Protein AF-A0A7J3VBQ5-F1 (afdb_monomer_lite)

Sequence (85 aa):
MPKARCPICDEMIDLGERPHVGDVIECPSCGVSLSIEQKGRRWSLKIVEEEEEEWEEEEELEEEEWEEEEWEEEEEEEEEEEEEW

Structure (mmCIF, N/CA/C/O backbone):
data_AF-A0A7J3VBQ5-F1
#
_entry.id   AF-A0A7J3VBQ5-F1
#
loop_
_atom_site.group_PDB
_atom_site.id
_atom_site.type_symbol
_atom_site.label_atom_id
_atom_site.label_alt_id
_atom_site.label_comp_id
_atom_site.label_asym_id
_atom_site.label_entity_id
_atom_site.label_seq_id
_atom_site.pdbx_PDB_ins_code
_atom_site.Cartn_x
_atom_site.Cartn_y
_atom_site.Cartn_z
_atom_site.occupancy
_atom_site.B_iso_or_equiv
_atom_site.auth_seq_id
_atom_site.auth_comp_id
_atom_site.auth_asym_id
_atom_site.auth_atom_id
_atom_site.pdbx_PDB_model_num
ATOM 1 N N . MET A 1 1 ? -7.495 -18.595 10.615 1.00 78.56 1 MET A N 1
ATOM 2 C CA . MET A 1 1 ? -6.492 -17.852 9.838 1.00 78.56 1 MET A CA 1
ATOM 3 C C . MET A 1 1 ? -6.699 -16.370 10.127 1.00 78.56 1 MET A C 1
ATOM 5 O O . MET A 1 1 ? -7.855 -15.943 10.119 1.00 78.56 1 MET A O 1
ATOM 9 N N . PRO A 1 2 ? -5.668 -15.635 10.574 1.00 88.50 2 PRO A N 1
ATOM 10 C CA . PRO A 1 2 ? -5.718 -14.187 10.753 1.00 88.50 2 PRO A CA 1
ATOM 11 C C . PRO A 1 2 ? -6.124 -13.476 9.462 1.00 88.50 2 PRO A C 1
ATOM 13 O O . PRO A 1 2 ? -5.687 -13.835 8.377 1.00 88.50 2 PRO A O 1
ATOM 16 N N . LYS A 1 3 ? -6.979 -12.466 9.604 1.00 92.38 3 LYS A N 1
ATOM 17 C CA . LYS A 1 3 ? -7.472 -11.659 8.490 1.00 92.38 3 LYS A CA 1
ATOM 18 C C . LYS A 1 3 ? -7.349 -10.189 8.837 1.00 92.38 3 LYS A C 1
ATOM 20 O O . LYS A 1 3 ? -7.552 -9.815 9.997 1.00 92.38 3 LYS A O 1
ATOM 25 N N . ALA A 1 4 ? -7.072 -9.373 7.835 1.00 94.0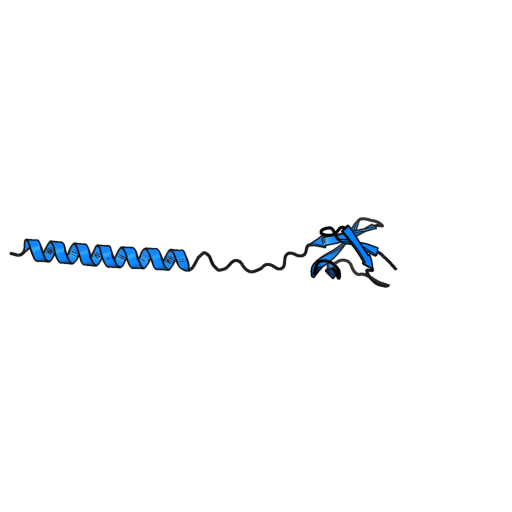0 4 ALA A N 1
ATOM 26 C CA . ALA A 1 4 ? -7.057 -7.925 7.948 1.00 94.00 4 ALA A CA 1
ATOM 27 C C . ALA A 1 4 ? -7.819 -7.308 6.777 1.00 94.00 4 ALA A C 1
ATOM 29 O O . ALA A 1 4 ? -8.069 -7.964 5.769 1.00 94.00 4 ALA A O 1
ATOM 30 N N . ARG A 1 5 ? -8.242 -6.057 6.944 1.00 94.62 5 ARG A N 1
ATOM 31 C CA . ARG A 1 5 ? -8.964 -5.337 5.902 1.00 94.62 5 ARG A CA 1
ATOM 32 C C . ARG A 1 5 ? -7.986 -4.504 5.080 1.00 94.62 5 ARG A C 1
ATOM 34 O O . ARG A 1 5 ? -7.130 -3.845 5.669 1.00 94.62 5 ARG A O 1
ATOM 41 N N . CYS A 1 6 ? -8.141 -4.521 3.760 1.00 93.19 6 CYS A N 1
ATOM 42 C CA . CYS A 1 6 ? -7.439 -3.608 2.872 1.00 93.19 6 CYS A CA 1
ATOM 43 C C . CYS A 1 6 ? -7.858 -2.157 3.177 1.00 93.19 6 CYS A C 1
ATOM 45 O O . CYS A 1 6 ? -9.058 -1.879 3.182 1.00 93.19 6 CYS A O 1
ATOM 47 N N . PRO A 1 7 ? -6.918 -1.225 3.415 1.00 91.75 7 PRO A N 1
ATOM 48 C CA . PRO A 1 7 ? -7.245 0.180 3.665 1.00 91.75 7 PRO A CA 1
ATOM 49 C C . PRO A 1 7 ? -7.709 0.938 2.407 1.00 91.75 7 PRO A C 1
ATOM 51 O O . PRO A 1 7 ? -8.195 2.054 2.543 1.00 91.75 7 PRO A O 1
ATOM 54 N N . ILE A 1 8 ? -7.567 0.349 1.211 1.00 93.00 8 ILE A N 1
ATOM 55 C CA . ILE A 1 8 ? -7.913 0.974 -0.077 1.00 93.00 8 ILE A CA 1
ATOM 56 C C . ILE A 1 8 ? -9.309 0.569 -0.559 1.00 93.00 8 ILE A C 1
ATOM 58 O O . ILE A 1 8 ? -10.148 1.420 -0.827 1.00 93.00 8 ILE A O 1
ATOM 62 N N . CYS A 1 9 ? -9.564 -0.736 -0.682 1.00 93.94 9 CYS A N 1
ATOM 63 C CA . CYS A 1 9 ? -10.810 -1.266 -1.250 1.00 93.94 9 CYS A CA 1
ATOM 64 C C . CYS A 1 9 ? -11.751 -1.895 -0.213 1.00 93.94 9 CYS A C 1
ATOM 66 O O . CYS A 1 9 ? -12.773 -2.464 -0.584 1.00 93.94 9 CYS A O 1
ATOM 68 N N . ASP A 1 10 ? -11.403 -1.832 1.077 1.00 94.38 10 ASP A N 1
ATOM 69 C CA . ASP A 1 10 ? -12.152 -2.429 2.192 1.00 94.38 10 ASP A CA 1
ATOM 70 C C . ASP A 1 10 ? -12.329 -3.971 2.139 1.00 94.38 10 ASP A C 1
ATOM 72 O O . ASP A 1 10 ? -13.021 -4.545 2.989 1.00 94.38 10 ASP A O 1
ATOM 76 N N . GLU A 1 11 ? -11.667 -4.670 1.212 1.00 94.94 11 GLU A N 1
ATOM 77 C CA . GLU A 1 11 ? -11.746 -6.131 1.080 1.00 94.94 11 GLU A CA 1
ATOM 78 C C . GLU A 1 11 ? -11.070 -6.867 2.254 1.00 94.94 11 GLU A C 1
ATOM 80 O O . GLU A 1 11 ? -10.093 -6.390 2.844 1.00 94.94 11 GLU A O 1
ATOM 85 N N . MET A 1 12 ? -11.579 -8.053 2.609 1.00 94.38 12 MET A N 1
ATOM 86 C CA . MET A 1 12 ? -11.024 -8.882 3.684 1.00 94.38 12 MET A CA 1
ATOM 87 C C . MET A 1 12 ? -9.936 -9.822 3.155 1.00 94.38 12 MET A C 1
ATOM 89 O O . MET A 1 12 ? -10.227 -10.841 2.533 1.00 94.38 12 MET A O 1
ATOM 93 N N . IL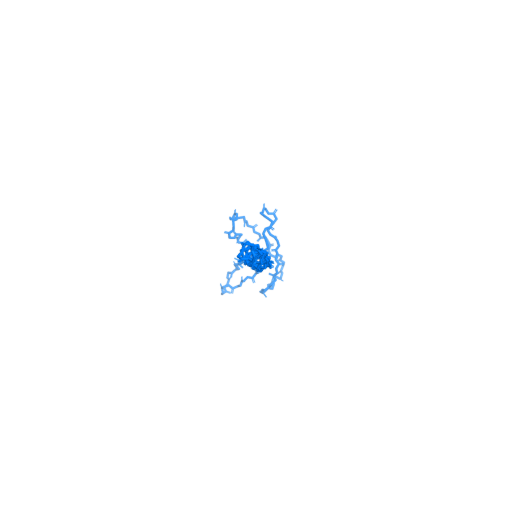E A 1 13 ? -8.682 -9.533 3.494 1.00 93.31 13 ILE A N 1
ATOM 94 C CA . ILE A 1 13 ? -7.513 -10.301 3.062 1.00 93.31 13 ILE A CA 1
ATOM 95 C C . ILE A 1 13 ? -7.155 -11.344 4.127 1.00 93.31 13 ILE A C 1
ATOM 97 O O . ILE A 1 13 ? -7.104 -11.047 5.327 1.00 9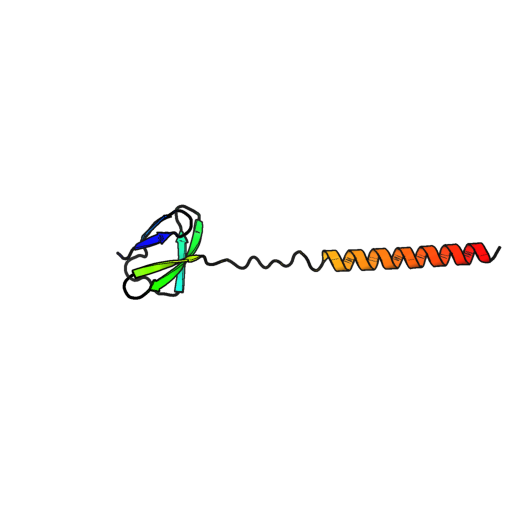3.31 13 ILE A O 1
ATOM 101 N N . ASP A 1 14 ? -6.921 -12.580 3.688 1.00 93.31 14 ASP A N 1
ATOM 102 C CA . ASP A 1 14 ? -6.384 -13.643 4.537 1.00 93.31 14 ASP A CA 1
ATOM 103 C C . ASP A 1 14 ? -4.855 -13.540 4.593 1.00 93.31 14 ASP A C 1
ATOM 105 O O . ASP A 1 14 ? -4.199 -13.508 3.556 1.00 93.31 14 ASP A O 1
ATOM 109 N N . LEU A 1 15 ? -4.294 -13.469 5.802 1.00 90.81 15 LEU A N 1
ATOM 110 C CA . LEU A 1 15 ? -2.8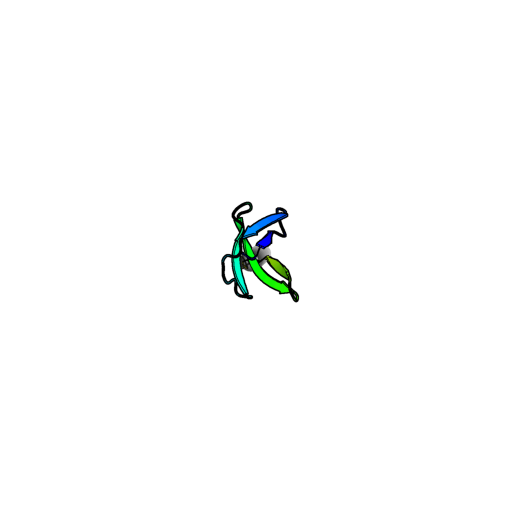53 -13.308 6.016 1.00 90.81 15 LEU A CA 1
ATOM 111 C C . LEU A 1 15 ? -2.114 -14.658 6.127 1.00 90.81 15 LEU A C 1
ATOM 113 O O . LEU A 1 15 ? -0.919 -14.691 6.414 1.00 90.81 15 LEU A O 1
ATOM 117 N N . GLY A 1 16 ? -2.813 -15.785 5.960 1.00 89.25 16 GLY A N 1
ATOM 118 C CA . GLY A 1 16 ? -2.236 -17.124 6.083 1.00 89.25 16 GLY A CA 1
ATOM 119 C C . GLY A 1 16 ? -2.114 -17.605 7.532 1.00 89.25 16 GLY A C 1
ATOM 120 O O . GLY A 1 16 ? -2.656 -17.016 8.464 1.00 89.25 16 GLY A O 1
ATOM 121 N N . GLU A 1 17 ? -1.445 -18.739 7.758 1.00 86.94 17 GLU A N 1
ATOM 122 C CA . GLU A 1 17 ? -1.419 -19.391 9.079 1.00 86.94 17 GLU A CA 1
ATOM 123 C C . GLU A 1 17 ? -0.499 -18.702 10.099 1.00 86.94 17 GLU A C 1
ATOM 125 O O . GLU A 1 17 ? -0.764 -18.765 11.303 1.00 86.94 17 GLU A O 1
ATOM 130 N N . ARG A 1 18 ? 0.576 -18.052 9.638 1.00 87.81 18 ARG A N 1
ATOM 131 C CA . ARG A 1 18 ? 1.604 -17.425 10.486 1.00 87.81 18 ARG A CA 1
ATOM 132 C C . ARG A 1 18 ? 2.123 -16.124 9.850 1.00 87.81 18 ARG A C 1
ATOM 134 O O . ARG A 1 18 ? 3.259 -16.108 9.395 1.00 87.81 18 ARG A O 1
ATOM 141 N N . PRO A 1 19 ? 1.308 -15.059 9.791 1.00 89.50 19 PRO A N 1
ATOM 142 C CA . PRO A 1 19 ? 1.774 -13.778 9.273 1.00 89.50 19 PRO A CA 1
ATOM 143 C C . PRO A 1 19 ? 2.833 -13.167 10.187 1.00 89.50 19 PRO A C 1
ATOM 145 O O . PRO A 1 19 ? 2.692 -13.213 11.417 1.00 89.50 19 PRO A O 1
ATOM 148 N N . HIS A 1 20 ? 3.864 -12.573 9.592 1.00 91.88 20 HIS A N 1
ATOM 149 C CA . HIS A 1 20 ? 4.878 -11.822 10.314 1.00 91.88 20 HIS A CA 1
ATOM 150 C C . HIS A 1 20 ? 4.669 -10.317 10.123 1.00 91.88 20 HIS A C 1
ATOM 152 O O . HIS A 1 20 ? 4.235 -9.840 9.080 1.00 91.88 20 HIS A O 1
ATOM 158 N N . VAL A 1 21 ? 4.935 -9.552 11.184 1.00 93.88 21 VAL A N 1
ATOM 159 C CA . VAL A 1 21 ? 4.903 -8.087 11.111 1.00 93.88 21 VAL A CA 1
ATOM 160 C C . VAL A 1 21 ? 6.055 -7.621 10.226 1.00 93.88 21 VAL A C 1
ATOM 162 O O . VAL A 1 21 ? 7.189 -8.048 10.438 1.00 93.88 21 VAL A O 1
ATOM 165 N N . GLY A 1 22 ? 5.757 -6.741 9.274 1.00 91.44 22 GLY A N 1
ATOM 166 C CA . GLY A 1 22 ? 6.694 -6.264 8.259 1.00 91.44 22 GLY A CA 1
ATOM 167 C C . GLY A 1 22 ? 6.651 -7.041 6.942 1.00 91.44 22 GLY A C 1
ATOM 168 O O . GLY A 1 22 ? 7.227 -6.564 5.971 1.00 91.44 22 GLY A O 1
ATOM 169 N N . ASP A 1 23 ? 5.952 -8.180 6.873 1.00 92.69 23 ASP A N 1
ATOM 170 C CA . ASP A 1 23 ? 5.739 -8.877 5.600 1.00 92.69 23 ASP A CA 1
ATOM 171 C C . ASP A 1 23 ? 4.956 -7.983 4.634 1.00 92.69 23 ASP A C 1
ATOM 173 O O . ASP A 1 23 ? 4.002 -7.314 5.043 1.00 92.69 23 ASP A O 1
ATOM 177 N N . VAL A 1 24 ? 5.332 -8.014 3.356 1.00 93.12 24 VAL A N 1
ATOM 178 C CA . VAL A 1 24 ? 4.622 -7.321 2.277 1.00 93.12 24 VAL A CA 1
ATOM 179 C C . VAL A 1 24 ? 3.778 -8.330 1.509 1.00 93.12 24 VAL A C 1
ATOM 181 O O . VAL A 1 24 ? 4.261 -9.385 1.099 1.00 93.12 24 VAL A O 1
ATOM 184 N N . ILE A 1 25 ? 2.500 -8.009 1.341 1.00 92.19 25 ILE A N 1
ATOM 185 C CA . ILE A 1 25 ? 1.527 -8.786 0.580 1.00 92.19 25 ILE A CA 1
ATOM 186 C C . ILE A 1 25 ? 0.815 -7.875 -0.414 1.00 92.19 25 ILE A C 1
ATOM 188 O O . ILE A 1 25 ? 0.590 -6.700 -0.140 1.00 92.19 25 ILE A O 1
ATOM 192 N N . GLU A 1 26 ? 0.395 -8.428 -1.541 1.00 93.06 26 GLU A N 1
ATOM 193 C CA . GLU A 1 26 ? -0.411 -7.707 -2.523 1.00 93.06 26 GLU A CA 1
ATOM 194 C C . GLU A 1 26 ? -1.904 -7.942 -2.258 1.00 93.06 26 GLU A C 1
ATOM 196 O O . GLU A 1 26 ? -2.337 -9.062 -1.958 1.00 93.06 26 GLU A O 1
ATOM 201 N N . CYS A 1 27 ? -2.722 -6.892 -2.354 1.00 92.56 27 CYS A N 1
ATOM 202 C CA . CYS A 1 27 ? -4.168 -7.052 -2.273 1.00 92.56 27 CYS A CA 1
ATOM 203 C C . CYS A 1 27 ? -4.714 -7.716 -3.553 1.00 92.56 27 CYS A C 1
ATOM 205 O O . CYS A 1 27 ? -4.666 -7.093 -4.610 1.00 9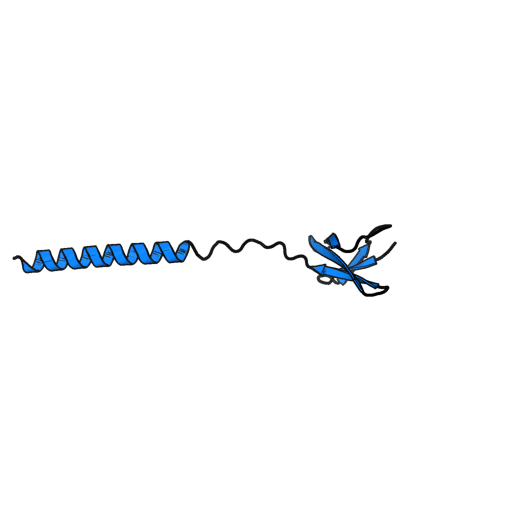2.56 27 CYS A O 1
ATOM 207 N N . PRO A 1 28 ? -5.375 -8.888 -3.483 1.00 91.75 28 PRO A N 1
ATOM 208 C CA . PRO A 1 28 ? -5.876 -9.590 -4.671 1.00 91.75 28 PRO A CA 1
ATOM 209 C C . PRO A 1 28 ? -7.043 -8.883 -5.383 1.00 91.75 28 PRO A C 1
ATOM 211 O O . PRO A 1 28 ? -7.472 -9.330 -6.444 1.00 91.75 28 PRO A O 1
ATOM 214 N N . SER A 1 29 ? -7.601 -7.820 -4.793 1.00 93.56 29 SER A N 1
ATOM 215 C CA . SER A 1 29 ? -8.725 -7.069 -5.366 1.00 93.56 29 SER A CA 1
ATOM 216 C C . SER A 1 29 ? -8.321 -5.741 -5.990 1.00 93.56 29 SER A C 1
ATOM 218 O O . SER A 1 29 ? -8.887 -5.382 -7.017 1.00 93.56 29 SER A O 1
ATOM 220 N N . CYS A 1 30 ? -7.382 -5.006 -5.388 1.00 91.81 30 CYS A N 1
ATOM 221 C CA . CYS A 1 30 ? -6.943 -3.706 -5.907 1.00 91.81 30 CYS A CA 1
ATOM 222 C C . CYS A 1 30 ? -5.486 -3.677 -6.383 1.00 91.81 30 CYS A C 1
ATOM 224 O O . CYS A 1 30 ? -5.082 -2.665 -6.937 1.00 91.81 30 CYS A O 1
ATOM 226 N N . GLY A 1 31 ? -4.704 -4.739 -6.162 1.00 91.31 31 GLY A N 1
ATOM 227 C CA . GLY A 1 31 ? -3.310 -4.845 -6.612 1.00 91.31 31 GLY A CA 1
ATOM 228 C C . GLY A 1 31 ? -2.297 -4.019 -5.814 1.00 91.31 31 GLY A C 1
ATOM 229 O O . GLY A 1 31 ? -1.141 -3.964 -6.193 1.00 91.31 31 GLY A O 1
ATOM 230 N N . VAL A 1 32 ? -2.701 -3.366 -4.720 1.00 91.38 32 VAL A N 1
ATOM 231 C CA . VAL A 1 32 ? -1.797 -2.512 -3.925 1.00 91.38 32 VAL A CA 1
ATOM 232 C C . VAL A 1 32 ? -0.906 -3.357 -3.013 1.00 91.38 32 VAL A C 1
ATOM 234 O O . VAL A 1 32 ? -1.402 -4.266 -2.336 1.00 91.38 32 VAL A O 1
ATOM 237 N N . SER A 1 33 ? 0.374 -2.987 -2.944 1.00 93.75 33 SER A N 1
ATOM 238 C CA . SER A 1 33 ? 1.377 -3.492 -2.003 1.00 93.75 33 SER A CA 1
ATOM 239 C C . SER A 1 33 ? 1.081 -3.026 -0.566 1.00 93.75 33 SER A C 1
ATOM 241 O O . SER A 1 33 ? 0.973 -1.835 -0.267 1.00 93.75 33 SER A O 1
ATOM 243 N N . LEU A 1 34 ? 0.908 -3.972 0.361 1.00 93.44 34 LEU A N 1
ATOM 244 C CA . LEU A 1 34 ? 0.518 -3.726 1.753 1.00 93.44 34 LEU A CA 1
ATOM 245 C C . LEU A 1 34 ? 1.478 -4.420 2.725 1.00 93.44 34 LEU A C 1
ATOM 247 O O . LEU A 1 34 ? 1.726 -5.615 2.612 1.00 93.44 34 LEU A O 1
ATOM 251 N N . SER A 1 35 ? 1.939 -3.706 3.749 1.00 94.38 35 SER A N 1
ATOM 252 C CA . SER A 1 35 ? 2.725 -4.266 4.851 1.00 94.38 35 SER A CA 1
ATOM 253 C C . SER A 1 35 ? 1.836 -4.697 6.017 1.00 94.38 35 SER A C 1
ATOM 255 O O . SER A 1 35 ? 0.875 -4.010 6.390 1.00 94.38 35 SER A O 1
ATOM 257 N N . ILE A 1 36 ? 2.160 -5.844 6.613 1.00 94.75 36 ILE A N 1
ATOM 258 C CA . ILE A 1 36 ? 1.454 -6.388 7.772 1.00 94.75 36 ILE A CA 1
ATOM 259 C C . ILE A 1 36 ? 1.920 -5.688 9.051 1.00 94.75 36 ILE A C 1
ATOM 261 O O . ILE A 1 36 ? 3.076 -5.784 9.456 1.00 94.75 36 ILE A O 1
ATOM 265 N N . GLU A 1 37 ? 0.979 -5.075 9.765 1.00 94.00 37 GLU A N 1
ATOM 266 C CA . GLU A 1 37 ? 1.178 -4.516 11.100 1.00 94.00 37 GLU A CA 1
ATOM 267 C C . GLU A 1 37 ? 0.321 -5.247 12.145 1.00 94.00 37 GLU A C 1
ATOM 269 O O . GLU A 1 37 ? -0.786 -5.726 11.876 1.00 94.00 37 GL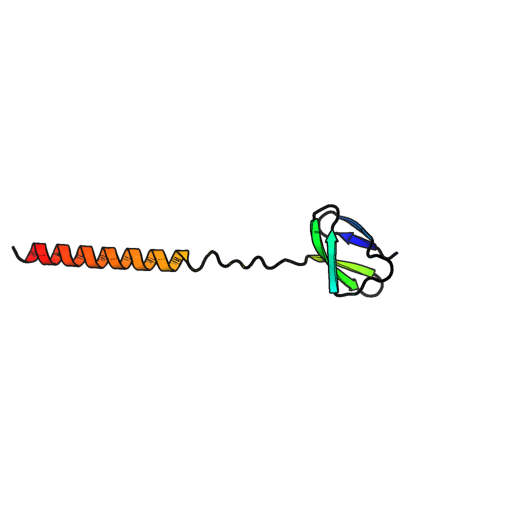U A O 1
ATOM 274 N N . GLN A 1 38 ? 0.797 -5.285 13.391 1.00 92.94 38 GLN A N 1
ATOM 275 C CA . GLN A 1 38 ? 0.030 -5.809 14.521 1.00 92.94 38 GLN A CA 1
ATOM 276 C C . GLN A 1 38 ? -0.148 -4.736 15.599 1.00 92.94 38 GLN A C 1
ATOM 278 O O . GLN A 1 38 ? 0.793 -4.355 16.291 1.00 92.94 38 GLN A O 1
ATOM 283 N N . LYS A 1 39 ? -1.392 -4.282 15.791 1.00 89.81 39 LYS A N 1
ATOM 284 C CA . LYS A 1 39 ? -1.774 -3.331 16.845 1.00 89.81 39 LYS A CA 1
ATOM 285 C C . LYS A 1 39 ? -2.410 -4.096 18.003 1.00 89.81 39 LYS A C 1
ATOM 287 O O . LYS A 1 39 ? -3.615 -4.363 18.036 1.00 89.81 39 LYS A O 1
ATOM 292 N N . GLY A 1 40 ? -1.574 -4.504 18.956 1.00 88.25 40 GLY A N 1
ATOM 293 C CA . GLY A 1 40 ? -1.988 -5.302 20.110 1.00 88.25 40 GLY A CA 1
ATOM 294 C C . GLY A 1 40 ? -2.444 -6.705 19.702 1.00 88.25 40 GLY A C 1
ATOM 295 O O . GLY A 1 40 ? -1.623 -7.561 19.405 1.00 88.25 40 GLY A O 1
ATOM 296 N N . ARG A 1 41 ? -3.762 -6.955 19.702 1.00 86.62 41 ARG A N 1
ATOM 297 C CA . ARG A 1 41 ? -4.352 -8.252 19.298 1.00 86.62 41 ARG A CA 1
ATOM 298 C C . ARG A 1 41 ? -4.953 -8.251 17.889 1.00 86.62 41 ARG A C 1
ATOM 300 O O . ARG A 1 41 ? -5.503 -9.270 17.476 1.00 86.62 41 ARG A O 1
ATOM 307 N N . ARG A 1 42 ? -4.915 -7.121 17.176 1.00 90.38 42 ARG A N 1
ATOM 308 C CA . ARG A 1 42 ? -5.559 -6.957 15.867 1.00 90.38 42 ARG A CA 1
ATOM 309 C C . ARG A 1 42 ? -4.511 -6.766 14.776 1.00 90.38 42 ARG A C 1
ATOM 311 O O . ARG A 1 42 ? -3.564 -6.007 14.961 1.00 90.38 42 ARG A O 1
ATOM 318 N N . TRP A 1 43 ? -4.715 -7.441 13.652 1.00 92.88 43 TRP A N 1
ATOM 319 C CA . TRP A 1 43 ? -3.922 -7.255 12.442 1.00 92.88 43 TRP A CA 1
ATOM 320 C C . TRP A 1 43 ? -4.441 -6.048 11.657 1.00 92.88 43 TRP A C 1
ATOM 322 O O . TRP A 1 43 ? -5.657 -5.868 11.528 1.00 92.88 43 TRP A O 1
ATOM 332 N N . SER A 1 44 ? -3.525 -5.222 11.167 1.00 93.06 44 SER A N 1
ATOM 333 C CA . SER A 1 44 ? -3.790 -4.080 10.291 1.00 93.06 44 SER A CA 1
ATOM 334 C C . SER A 1 44 ? -2.829 -4.103 9.109 1.00 93.06 44 SER A C 1
ATOM 336 O O . SER A 1 44 ? -1.767 -4.708 9.193 1.00 93.06 44 SER A O 1
ATOM 338 N N . LEU A 1 45 ? -3.215 -3.454 8.016 1.00 93.94 45 LEU A N 1
ATOM 339 C CA . LEU A 1 45 ? -2.397 -3.333 6.816 1.00 93.94 45 LEU A CA 1
ATOM 340 C C . LEU A 1 45 ? -2.076 -1.859 6.586 1.00 93.94 45 LEU A C 1
ATOM 342 O O . LEU A 1 45 ? -2.955 -1.011 6.769 1.00 93.94 45 LEU A O 1
ATOM 346 N N . LYS A 1 46 ? -0.834 -1.568 6.203 1.00 93.25 46 LYS A N 1
ATOM 347 C CA . LYS A 1 46 ? -0.378 -0.230 5.820 1.00 93.25 46 LYS A CA 1
ATOM 348 C C . LYS A 1 46 ? 0.100 -0.276 4.372 1.00 93.25 46 LYS A C 1
ATOM 350 O O . LYS A 1 46 ? 0.801 -1.211 4.006 1.00 93.25 46 LYS A O 1
ATOM 355 N N . ILE A 1 47 ? -0.284 0.713 3.573 1.00 92.44 47 ILE A N 1
ATOM 356 C CA . ILE A 1 47 ? 0.182 0.847 2.189 1.00 92.44 47 ILE A CA 1
ATOM 357 C C . ILE A 1 47 ? 1.703 0.981 2.199 1.00 92.44 47 ILE A C 1
ATOM 359 O O . ILE A 1 47 ? 2.253 1.735 3.007 1.00 92.44 47 ILE A O 1
ATOM 363 N N . VAL A 1 48 ? 2.353 0.177 1.366 1.00 90.19 48 VAL A N 1
ATOM 364 C CA . VAL A 1 48 ? 3.758 0.351 1.021 1.00 90.19 48 VAL A CA 1
ATOM 365 C C . VAL A 1 48 ? 3.727 1.162 -0.257 1.00 90.19 48 VAL A C 1
ATOM 367 O O . VAL A 1 48 ? 3.302 0.657 -1.291 1.00 90.19 48 VAL A O 1
ATOM 370 N N . GLU A 1 49 ? 4.060 2.440 -0.144 1.00 72.25 49 GLU A N 1
ATOM 371 C CA . GLU A 1 49 ? 4.410 3.233 -1.313 1.00 72.25 49 GLU A CA 1
ATOM 372 C C . GLU A 1 49 ? 5.704 2.603 -1.832 1.00 72.25 49 GLU A C 1
ATOM 374 O O . GLU A 1 49 ? 6.716 2.582 -1.129 1.00 72.25 49 GLU A O 1
ATOM 379 N N . GLU A 1 50 ? 5.631 1.946 -2.988 1.00 61.56 50 GLU A N 1
ATOM 380 C CA . GLU A 1 50 ? 6.831 1.731 -3.784 1.00 61.56 50 GLU A CA 1
ATOM 381 C C . GLU A 1 50 ? 7.280 3.146 -4.141 1.00 61.56 50 GLU A C 1
ATOM 383 O O . GLU A 1 50 ? 6.526 3.871 -4.784 1.00 61.56 50 GLU A O 1
ATOM 388 N N . GLU A 1 51 ? 8.414 3.589 -3.589 1.00 50.53 51 GLU A N 1
ATOM 389 C CA . GLU A 1 51 ? 9.090 4.797 -4.056 1.00 50.53 51 GLU A CA 1
ATOM 390 C C . GLU A 1 51 ? 9.358 4.583 -5.552 1.00 50.53 51 GLU A C 1
ATOM 392 O O . GLU A 1 51 ? 10.382 4.024 -5.937 1.00 50.53 51 GLU A O 1
ATOM 397 N N . GLU A 1 52 ? 8.412 4.981 -6.405 1.00 49.00 52 GLU A N 1
ATOM 398 C CA . GLU A 1 52 ? 8.727 5.495 -7.730 1.00 49.00 52 GLU A CA 1
ATOM 399 C C . GLU A 1 52 ? 9.510 6.777 -7.464 1.00 49.00 52 GLU A C 1
ATOM 401 O O . GLU A 1 52 ? 8.953 7.857 -7.327 1.00 49.00 52 GLU A O 1
ATOM 406 N N . GLU A 1 53 ? 10.792 6.579 -7.173 1.00 41.53 53 GLU A N 1
ATOM 407 C CA . GLU A 1 53 ? 11.925 7.359 -7.637 1.00 41.53 53 GLU A CA 1
ATOM 408 C C . GLU A 1 53 ? 11.528 8.425 -8.689 1.00 41.53 53 GLU A C 1
ATOM 410 O O . GLU A 1 53 ? 11.679 8.237 -9.894 1.00 41.53 53 GLU A O 1
ATOM 415 N N . GLU A 1 54 ? 10.974 9.535 -8.193 1.00 42.69 54 GLU A N 1
ATOM 416 C CA . GLU A 1 54 ? 10.603 10.766 -8.899 1.00 42.69 54 GLU A CA 1
ATOM 417 C C . GLU A 1 54 ? 11.900 11.494 -9.293 1.00 42.69 54 GLU A C 1
ATOM 419 O O . GLU A 1 54 ? 12.292 12.480 -8.679 1.00 42.69 54 GLU A O 1
ATOM 424 N N . TRP A 1 55 ? 12.639 10.942 -10.259 1.00 50.62 55 TRP A N 1
ATOM 425 C CA . TRP A 1 55 ? 13.881 11.526 -10.792 1.00 50.62 55 TRP A CA 1
ATOM 426 C C . TRP A 1 55 ? 13.678 12.206 -12.155 1.00 50.62 55 TRP A C 1
ATOM 428 O O . TRP A 1 55 ? 14.608 12.248 -12.952 1.00 50.62 55 TRP A O 1
ATOM 438 N N . GLU A 1 56 ? 12.477 12.693 -12.470 1.00 49.12 56 GLU A N 1
ATOM 439 C CA . GLU A 1 56 ? 12.189 13.297 -13.786 1.00 49.12 56 GLU A CA 1
ATOM 440 C C . GLU A 1 56 ? 12.065 14.834 -13.763 1.00 49.12 56 GLU A C 1
ATOM 442 O O . GLU A 1 56 ? 11.626 15.391 -14.757 1.00 49.12 56 GLU A O 1
ATOM 447 N N . GLU A 1 57 ? 12.442 15.548 -12.689 1.00 48.69 57 GLU A N 1
ATOM 448 C CA . GLU A 1 57 ? 12.276 17.025 -12.647 1.00 48.69 57 GLU A CA 1
ATOM 449 C C . GLU A 1 57 ? 13.589 17.841 -12.597 1.00 48.69 57 GLU A C 1
ATOM 451 O O . GLU A 1 57 ? 13.563 19.036 -12.874 1.00 48.69 57 GLU A O 1
ATOM 456 N N . GLU A 1 58 ? 14.753 17.252 -12.283 1.00 48.59 58 GLU A N 1
ATOM 457 C CA . GLU A 1 58 ? 16.016 18.023 -12.191 1.00 48.59 58 GLU A CA 1
ATOM 458 C C . GLU A 1 58 ? 16.777 18.165 -13.525 1.00 48.59 58 GLU A C 1
ATOM 460 O O . GLU A 1 58 ? 17.487 19.152 -13.685 1.00 48.59 58 GLU A O 1
ATOM 465 N N . GLU A 1 59 ? 16.635 17.241 -14.489 1.00 50.00 59 GLU A N 1
ATOM 466 C CA . GLU A 1 59 ? 17.369 17.322 -15.773 1.00 50.00 59 GLU A CA 1
ATOM 467 C C . GLU A 1 59 ? 16.763 18.343 -16.758 1.00 50.00 59 GLU A C 1
ATOM 469 O O . GLU A 1 59 ? 17.511 18.993 -17.480 1.00 50.00 59 GLU A O 1
ATOM 474 N N . GLU A 1 60 ? 15.438 18.553 -16.761 1.00 44.62 60 GLU A N 1
ATOM 475 C CA . GLU A 1 60 ? 14.781 19.502 -17.688 1.00 44.62 60 GLU A CA 1
ATOM 476 C C . GLU A 1 60 ? 15.130 20.974 -17.393 1.00 44.62 60 GLU A C 1
ATOM 478 O O . GLU A 1 60 ? 15.165 21.786 -18.311 1.00 44.62 60 GLU A O 1
ATOM 483 N N . LEU A 1 61 ? 15.415 21.332 -16.134 1.00 49.62 61 LEU A N 1
ATOM 484 C CA . LEU A 1 61 ? 15.714 22.718 -15.745 1.00 49.62 61 LEU A CA 1
ATOM 485 C C . LEU A 1 61 ? 17.152 23.146 -16.064 1.00 49.62 61 LEU A C 1
ATOM 487 O O . LEU A 1 61 ? 17.397 24.334 -16.246 1.00 49.62 61 LEU A O 1
ATOM 491 N N . GLU A 1 62 ? 18.099 22.204 -16.101 1.00 51.66 62 GLU A N 1
ATOM 492 C CA . GLU A 1 62 ? 19.495 22.509 -16.431 1.00 51.66 62 GLU A CA 1
ATOM 493 C C . GLU A 1 62 ? 19.635 22.778 -17.938 1.00 51.66 62 GLU A C 1
ATOM 495 O O . GLU A 1 62 ? 20.311 23.728 -18.312 1.00 51.66 62 GLU A O 1
ATOM 500 N N . GLU A 1 63 ? 18.948 22.020 -18.803 1.00 55.12 63 GLU A N 1
ATOM 501 C CA . GLU A 1 63 ? 18.998 22.206 -20.265 1.00 55.12 63 GLU A CA 1
ATOM 502 C C . GLU A 1 63 ? 18.437 23.566 -20.733 1.00 55.12 63 GLU A C 1
ATOM 504 O O . GLU A 1 63 ? 19.010 24.162 -21.644 1.00 55.12 63 GLU A O 1
ATOM 509 N N . GLU A 1 64 ? 17.379 24.091 -20.100 1.00 52.56 64 GLU A N 1
ATOM 510 C CA . GLU A 1 64 ? 16.799 25.403 -20.453 1.00 52.56 64 GLU A CA 1
ATOM 511 C C . GLU A 1 64 ? 17.740 26.586 -20.134 1.00 52.56 64 GLU A C 1
ATOM 513 O O . GLU A 1 64 ? 17.769 27.558 -20.887 1.00 52.56 64 GLU A O 1
ATOM 518 N N . GLU A 1 65 ? 18.535 26.510 -19.057 1.00 54.25 65 GLU A N 1
ATOM 519 C CA . GLU A 1 65 ? 19.476 27.576 -18.659 1.00 54.25 65 GLU A CA 1
ATOM 520 C C . GLU A 1 65 ? 20.647 27.697 -19.650 1.00 54.25 65 GLU A C 1
ATOM 522 O O . GLU A 1 65 ? 21.016 28.805 -20.034 1.00 54.25 65 GLU A O 1
ATOM 527 N N . TRP A 1 66 ? 21.190 26.569 -20.127 1.00 57.38 66 TRP A N 1
ATOM 528 C CA . TRP A 1 66 ? 22.283 26.571 -21.110 1.00 57.38 66 TRP A CA 1
ATOM 529 C C . TRP A 1 66 ? 21.848 27.077 -22.487 1.00 57.38 66 TRP A C 1
ATOM 531 O O . TRP A 1 66 ? 22.650 27.711 -23.170 1.00 57.38 66 TRP A O 1
ATOM 541 N N . GLU A 1 67 ? 20.609 26.789 -22.910 1.00 56.22 67 GLU A N 1
ATOM 542 C CA . GLU A 1 67 ? 20.096 27.329 -24.171 1.00 56.22 67 GLU A CA 1
ATOM 543 C C . GLU A 1 67 ? 19.987 28.858 -24.091 1.00 56.22 67 GLU A C 1
ATOM 545 O O . GLU A 1 67 ? 20.470 29.519 -25.002 1.00 56.22 67 GLU A O 1
ATOM 550 N N . GLU A 1 68 ? 19.431 29.435 -23.014 1.00 53.34 68 GLU A N 1
ATOM 551 C CA . GLU A 1 68 ? 19.337 30.899 -22.846 1.00 53.34 68 GLU A CA 1
ATOM 552 C C . GLU A 1 68 ? 20.710 31.598 -22.851 1.00 53.34 68 GLU A C 1
ATOM 554 O O . GLU A 1 68 ? 20.846 32.628 -23.512 1.00 53.34 68 GLU A O 1
ATOM 559 N N . GLU A 1 69 ? 21.731 31.031 -22.194 1.00 55.53 69 GLU A N 1
ATOM 560 C CA . GLU A 1 69 ? 23.090 31.602 -22.196 1.00 55.53 69 GLU A CA 1
ATOM 561 C C . GLU A 1 69 ? 23.726 31.636 -23.605 1.00 55.53 69 GLU A C 1
ATOM 563 O O . GLU A 1 69 ? 24.420 32.597 -23.932 1.00 55.53 69 GLU A O 1
ATOM 568 N N . GLU A 1 70 ? 23.473 30.641 -24.468 1.00 60.88 70 GLU A N 1
ATOM 569 C CA . GLU A 1 70 ? 24.005 30.611 -25.845 1.00 60.88 70 GLU A CA 1
ATOM 570 C C . GLU A 1 70 ? 23.399 31.724 -26.722 1.00 60.88 70 GLU A C 1
ATOM 572 O O . GLU A 1 70 ? 24.120 32.367 -27.485 1.00 60.88 70 GLU A O 1
ATOM 577 N N . TRP A 1 71 ? 22.096 32.003 -26.587 1.00 64.38 71 TRP A N 1
ATOM 578 C CA . TRP A 1 71 ? 21.435 33.065 -27.361 1.00 64.38 71 TRP A CA 1
ATOM 579 C C . TRP A 1 71 ? 21.879 34.470 -26.940 1.00 64.38 71 TRP A C 1
ATOM 581 O O . TRP A 1 71 ? 21.988 35.347 -27.796 1.00 64.38 71 TRP A O 1
ATOM 591 N N . GLU A 1 72 ? 22.128 34.699 -25.644 1.00 61.50 72 GLU A N 1
ATOM 592 C CA . GLU A 1 72 ? 22.616 35.998 -25.157 1.00 61.50 72 GLU A CA 1
ATOM 593 C C . GLU A 1 72 ? 24.028 36.302 -25.687 1.00 61.50 72 GLU A C 1
ATOM 595 O O . GLU A 1 72 ? 24.297 37.436 -26.085 1.00 61.50 72 GLU A O 1
ATOM 600 N N . GLU A 1 73 ? 24.908 35.296 -25.764 1.00 60.03 73 GLU A N 1
ATOM 601 C CA . GLU A 1 73 ? 26.243 35.454 -26.359 1.00 60.03 73 GLU A CA 1
ATOM 602 C C . GLU A 1 73 ? 26.171 35.750 -27.869 1.00 60.03 73 GLU A C 1
ATOM 604 O O . GLU A 1 73 ? 26.891 36.625 -28.356 1.00 60.03 73 GLU A O 1
ATOM 609 N N . GLU A 1 74 ? 25.285 35.075 -28.613 1.00 63.03 74 GLU A N 1
ATOM 610 C CA . GLU A 1 74 ? 25.096 35.337 -30.049 1.00 63.03 74 GLU A CA 1
ATOM 611 C C . GLU A 1 74 ? 24.546 36.753 -30.325 1.00 63.03 74 GLU A C 1
ATOM 613 O O . GLU A 1 74 ? 24.998 37.407 -31.268 1.00 63.03 74 GLU A O 1
ATOM 618 N N . GLU A 1 75 ? 23.608 37.259 -29.511 1.00 61.25 75 GLU A N 1
ATOM 619 C CA . GLU A 1 75 ? 23.073 38.622 -29.665 1.00 61.25 75 GLU A CA 1
ATOM 620 C C . GLU A 1 75 ? 24.135 39.703 -29.381 1.00 61.25 75 GLU A C 1
ATOM 622 O O . GLU A 1 75 ? 24.198 40.700 -30.106 1.00 61.25 75 GLU A O 1
ATOM 627 N N . GLU A 1 76 ? 24.997 39.513 -28.374 1.00 59.41 76 GLU A N 1
ATOM 628 C CA . GLU A 1 76 ? 26.081 40.462 -28.073 1.00 59.41 76 GLU A CA 1
ATOM 629 C C . GLU A 1 76 ? 27.123 40.534 -29.208 1.00 59.41 76 GLU A C 1
ATOM 631 O O . GLU A 1 76 ? 27.575 41.629 -29.556 1.00 59.41 76 GLU A O 1
ATOM 636 N N . GLU A 1 77 ? 27.478 39.402 -29.830 1.00 60.66 77 GLU A N 1
ATOM 637 C CA . GLU A 1 77 ? 28.420 39.384 -30.960 1.00 60.66 77 GLU A CA 1
ATOM 638 C C . GLU A 1 77 ? 27.860 40.096 -32.208 1.00 60.66 77 GLU A C 1
ATOM 640 O O . GLU A 1 77 ? 28.600 40.813 -32.892 1.00 60.66 77 GLU A O 1
ATOM 645 N N . GLU A 1 78 ? 26.560 39.952 -32.503 1.00 60.41 78 GLU A N 1
ATOM 646 C CA . GLU A 1 78 ? 25.919 40.650 -33.629 1.00 60.41 78 GLU A CA 1
ATOM 647 C C . GLU A 1 78 ? 25.873 42.176 -33.420 1.00 60.41 78 GLU A C 1
ATOM 649 O O . GLU A 1 78 ? 26.098 42.934 -34.372 1.00 60.41 78 GLU A O 1
ATOM 654 N N . GLU A 1 79 ? 25.629 42.650 -32.191 1.00 58.47 79 GLU A N 1
ATOM 655 C CA . GLU A 1 79 ? 25.633 44.086 -31.878 1.00 58.47 79 GLU A CA 1
ATOM 656 C C . GLU A 1 79 ? 27.035 44.708 -32.025 1.00 58.47 79 GLU A C 1
ATOM 658 O O . GLU A 1 79 ? 27.163 45.811 -32.570 1.00 58.47 79 GLU A O 1
ATOM 663 N N . GLU A 1 80 ? 28.097 44.008 -31.607 1.00 59.91 80 GLU A N 1
ATOM 664 C CA . GLU A 1 80 ? 29.477 44.491 -31.761 1.00 59.91 80 GLU A CA 1
ATOM 665 C C . GLU A 1 80 ? 29.901 44.596 -33.240 1.00 59.91 80 GLU A C 1
ATOM 667 O O . GLU A 1 80 ? 30.566 45.566 -33.625 1.00 59.91 80 GLU A O 1
ATOM 672 N N . GLU A 1 81 ? 29.482 43.657 -34.101 1.00 59.72 81 GLU A N 1
ATOM 673 C CA . GLU A 1 81 ? 29.774 43.713 -35.542 1.00 59.72 81 GLU A CA 1
ATOM 674 C C . GLU A 1 81 ? 29.054 44.876 -36.256 1.00 59.72 81 GLU A C 1
ATOM 676 O O . GLU A 1 81 ? 29.586 45.422 -37.233 1.00 59.72 81 GLU A O 1
ATOM 681 N N . GLU A 1 82 ? 27.870 45.296 -35.792 1.00 59.81 82 GLU A N 1
ATOM 682 C CA . GLU A 1 82 ? 27.142 46.445 -36.351 1.00 59.81 82 GLU A CA 1
ATOM 683 C C . GLU A 1 82 ? 27.771 47.803 -35.976 1.00 59.81 82 GLU A C 1
ATOM 685 O O . GLU A 1 82 ? 27.662 48.763 -36.749 1.00 59.81 82 GLU A O 1
ATOM 690 N N . GLU A 1 83 ? 28.470 47.902 -34.838 1.00 57.97 83 GLU A N 1
ATOM 691 C CA . GLU A 1 83 ? 29.134 49.137 -34.387 1.00 57.97 83 GLU A CA 1
ATOM 692 C C . GLU A 1 83 ? 30.472 49.434 -35.102 1.00 57.97 83 GLU A C 1
ATOM 694 O O . GLU A 1 83 ? 30.984 50.559 -35.027 1.00 57.97 83 GLU A O 1
ATOM 699 N N . GLU A 1 84 ? 31.039 48.467 -35.833 1.00 55.53 84 GLU A N 1
ATOM 700 C CA . GLU A 1 84 ? 32.326 48.601 -36.536 1.00 55.53 84 GLU A CA 1
ATOM 701 C C . GLU A 1 84 ? 32.236 49.140 -37.990 1.00 55.53 84 GLU A C 1
ATOM 703 O O . GLU A 1 84 ? 33.274 49.274 -38.656 1.00 55.53 84 GLU A O 1
ATOM 708 N N . TRP A 1 85 ? 31.044 49.521 -38.487 1.00 50.66 85 TRP A N 1
ATOM 709 C CA . TRP A 1 85 ? 30.826 50.063 -39.851 1.00 50.66 85 TRP A CA 1
ATOM 710 C C . TRP A 1 85 ? 30.482 51.561 -39.939 1.00 50.66 85 TRP A C 1
ATOM 712 O O . TRP A 1 85 ? 29.569 52.053 -39.241 1.00 50.66 85 TRP A O 1
#

Radius of gyration: 28.49 Å; chains: 1; bounding box: 44×70×60 Å

Secondary structure (DSSP, 8-state):
--EEE-TTT--EEE--SS--TT-EEE-TTT--EEEEEEETTEEEEEE--------SSSHHHHHHHHHHHHHHHHHHHHHHHHHT-

pLDDT: mean 75.97, std 18.71, range [41.53, 94.94]

Foldseek 3Di:
DAWEADPPPRDIDDCDDDHDAQDWDADPPPRFIWGWDDDDPHIYTDGDPPPPPPPPPPPVVVVVVVVVVVVVVVVVVVVVVVVVD